Protein AF-A0A4Q1BZS5-F1 (afdb_monomer)

Foldseek 3Di:
DPPPVVLVVVLVVLLVVLVVLLVVLVCQQPPDPDQPDDDPNHGPSNVSSVVSNVVSVVSNVVSVVSVVLCPPPCRPDDDD

Sequence (80 aa):
MARPVAIWINIFFRFFAAISYFLLGYYIGFWSEFQLGMMLTMPTTFWLGILFMLYGLFRVWRAFMYIKETKDADYGYYED

Solvent-accessible surface area (backbone atoms only — not comparable to full-atom values): 4409 Å² total; per-residue (Å²): 137,80,58,70,64,58,53,52,52,52,50,47,54,40,42,52,50,13,50,52,35,25,52,49,8,49,38,42,36,75,69,51,85,73,87,69,56,74,48,96,95,36,52,37,35,39,58,51,8,50,52,31,27,54,51,10,54,50,36,42,54,53,42,53,51,51,56,57,52,66,67,42,95,61,60,86,66,73,87,130

Structure (mmCIF, N/CA/C/O backbone):
data_AF-A0A4Q1BZS5-F1
#
_entry.id   AF-A0A4Q1BZS5-F1
#
loop_
_atom_site.group_PDB
_atom_site.id
_atom_site.type_symbol
_atom_site.label_atom_id
_atom_site.label_alt_id
_atom_site.label_comp_id
_atom_site.label_asym_id
_atom_site.label_entity_id
_atom_site.label_seq_id
_atom_site.pdbx_PDB_ins_code
_atom_site.Cartn_x
_atom_site.Cartn_y
_atom_site.Cartn_z
_atom_site.occupancy
_atom_site.B_iso_or_equiv
_atom_site.auth_seq_id
_atom_site.auth_comp_id
_atom_site.auth_asym_id
_atom_site.auth_atom_id
_atom_site.pdbx_PDB_model_num
ATOM 1 N N . MET A 1 1 ? -26.812 0.676 22.728 1.00 50.53 1 MET A N 1
ATOM 2 C CA . MET A 1 1 ? -25.342 0.697 22.538 1.00 50.53 1 MET A CA 1
ATOM 3 C C . MET A 1 1 ? -24.905 -0.431 21.598 1.00 50.53 1 MET A C 1
ATOM 5 O O . MET A 1 1 ? -24.423 -1.455 22.051 1.00 50.53 1 MET A O 1
ATOM 9 N N . ALA A 1 2 ? -25.086 -0.272 20.282 1.00 49.56 2 ALA A N 1
ATOM 10 C CA . ALA A 1 2 ? -24.752 -1.299 19.278 1.00 49.56 2 ALA A CA 1
ATOM 11 C C . ALA A 1 2 ? -23.410 -1.028 18.560 1.00 49.56 2 ALA A C 1
ATOM 13 O O . ALA A 1 2 ? -23.253 -1.315 17.376 1.00 49.56 2 ALA A O 1
ATOM 14 N N . ARG A 1 3 ? -22.443 -0.402 19.244 1.00 57.22 3 ARG A N 1
ATOM 15 C CA . ARG A 1 3 ? -21.255 0.176 18.595 1.00 57.22 3 ARG A CA 1
ATOM 16 C C . ARG A 1 3 ? -20.006 -0.713 18.426 1.00 57.22 3 ARG A C 1
ATOM 18 O O . ARG A 1 3 ? -19.149 -0.272 17.667 1.00 57.22 3 ARG A O 1
ATOM 25 N N . PRO A 1 4 ? -19.853 -1.934 18.990 1.00 71.94 4 PRO A N 1
ATOM 26 C CA . PRO A 1 4 ? -18.636 -2.703 18.720 1.00 71.94 4 PRO A CA 1
ATOM 27 C C . PRO A 1 4 ? -18.590 -3.200 17.267 1.00 71.94 4 PRO A C 1
ATOM 29 O O . PRO A 1 4 ? -17.559 -3.092 16.611 1.00 71.94 4 PRO A O 1
ATOM 32 N N . VAL A 1 5 ? -19.716 -3.670 16.717 1.00 76.56 5 VAL A N 1
ATOM 33 C CA . VAL A 1 5 ? -19.761 -4.267 15.368 1.00 76.56 5 VAL A CA 1
ATOM 34 C C . VAL A 1 5 ? -19.439 -3.240 14.272 1.00 76.56 5 VAL A C 1
ATOM 36 O O . VAL A 1 5 ? -18.662 -3.533 13.367 1.00 76.56 5 VAL A O 1
ATOM 39 N N . ALA A 1 6 ? -19.962 -2.014 14.375 1.00 81.44 6 ALA A N 1
ATOM 40 C CA . ALA A 1 6 ? -19.700 -0.954 13.397 1.00 81.44 6 ALA A CA 1
ATOM 41 C C . ALA A 1 6 ? -18.216 -0.533 13.348 1.00 81.44 6 ALA A C 1
ATOM 43 O O . ALA A 1 6 ? -17.680 -0.286 12.266 1.00 81.44 6 ALA A O 1
ATOM 44 N N . ILE A 1 7 ? -17.536 -0.500 14.501 1.00 80.88 7 ILE A N 1
ATOM 45 C CA . ILE A 1 7 ? -16.099 -0.193 14.591 1.00 80.88 7 ILE A CA 1
ATOM 46 C C . ILE A 1 7 ? -15.281 -1.283 13.888 1.00 80.88 7 ILE A C 1
ATOM 48 O O . ILE A 1 7 ? -14.416 -0.971 13.068 1.00 80.88 7 ILE A O 1
ATOM 52 N N . TRP A 1 8 ? -15.602 -2.557 14.134 1.00 81.44 8 TRP A N 1
ATOM 53 C CA . TRP A 1 8 ? -14.933 -3.687 13.481 1.00 81.44 8 TRP A CA 1
ATOM 54 C C . TRP A 1 8 ? -15.138 -3.707 11.964 1.00 81.44 8 TRP A C 1
ATOM 56 O O . TRP A 1 8 ? -14.177 -3.926 11.226 1.00 81.44 8 TRP A O 1
ATOM 66 N N . ILE A 1 9 ? -16.347 -3.403 11.482 1.00 86.94 9 ILE A N 1
ATOM 67 C CA . ILE A 1 9 ? -16.631 -3.281 10.043 1.00 86.94 9 ILE A CA 1
ATOM 68 C C . ILE A 1 9 ? -15.793 -2.156 9.413 1.00 86.94 9 ILE A C 1
ATOM 70 O O . ILE A 1 9 ? -15.199 -2.342 8.351 1.00 86.94 9 ILE A O 1
ATOM 74 N N . ASN A 1 10 ? -15.680 -1.000 10.074 1.00 87.75 10 ASN A N 1
ATOM 75 C CA . ASN A 1 10 ? -14.859 0.113 9.588 1.00 87.75 10 ASN A CA 1
ATOM 76 C C . ASN A 1 10 ? -13.365 -0.255 9.528 1.00 87.75 10 ASN A C 1
ATOM 78 O O . ASN A 1 10 ? -12.693 0.031 8.536 1.00 87.75 10 ASN A O 1
ATOM 82 N N . ILE A 1 11 ? -12.844 -0.930 10.558 1.00 87.38 11 ILE A N 1
ATOM 83 C CA . ILE A 1 11 ? -11.462 -1.438 10.572 1.00 87.38 11 ILE A CA 1
ATOM 84 C C . ILE A 1 11 ? -11.236 -2.413 9.412 1.00 87.38 11 ILE A C 1
ATOM 86 O O . ILE A 1 11 ? -10.244 -2.283 8.6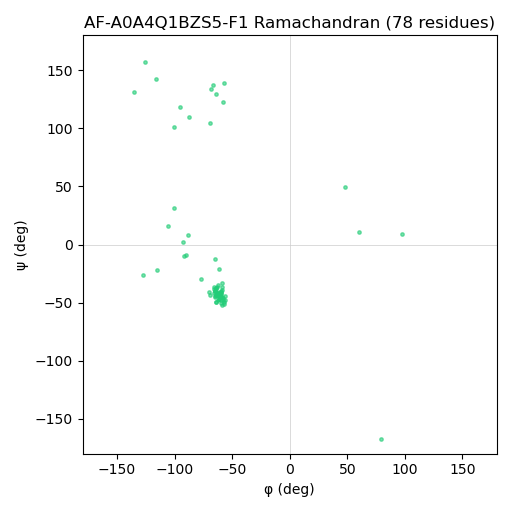93 1.00 87.38 11 ILE A O 1
ATOM 90 N N . PHE A 1 12 ? -12.171 -3.340 9.190 1.00 91.12 12 PHE A N 1
ATOM 91 C CA . PHE A 1 12 ? -12.103 -4.297 8.091 1.00 91.12 12 PHE A CA 1
ATOM 92 C C . PHE A 1 12 ? -11.999 -3.595 6.732 1.00 91.12 12 PHE A C 1
ATOM 94 O O . PHE A 1 12 ? -11.061 -3.863 5.983 1.00 91.12 12 PHE A O 1
ATOM 101 N N . PHE A 1 13 ? -12.883 -2.639 6.431 1.00 92.25 13 PHE A N 1
ATOM 102 C CA . PHE A 1 13 ? -12.830 -1.905 5.160 1.00 92.25 13 PHE A CA 1
ATOM 103 C C . PHE A 1 13 ? -11.542 -1.099 4.989 1.00 92.25 13 PHE A C 1
ATOM 105 O O . PHE A 1 13 ? -11.015 -1.001 3.880 1.00 92.25 13 PHE A O 1
ATOM 112 N N . ARG A 1 14 ? -10.998 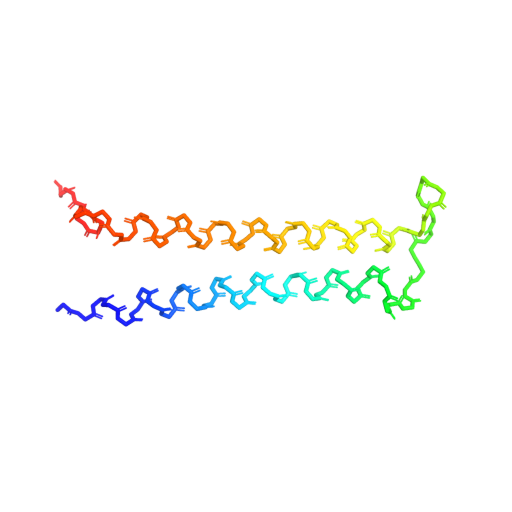-0.542 6.076 1.00 91.38 14 ARG A N 1
ATOM 113 C CA . ARG A 1 14 ? -9.714 0.172 6.044 1.00 91.38 14 ARG A CA 1
ATOM 114 C C . ARG A 1 14 ? -8.563 -0.757 5.693 1.00 91.38 14 ARG A C 1
ATOM 116 O O . ARG A 1 14 ? -7.735 -0.395 4.859 1.00 91.38 14 ARG A O 1
ATOM 123 N N . PHE A 1 15 ? -8.530 -1.938 6.301 1.00 92.44 15 PHE A N 1
ATOM 124 C CA . PHE A 1 15 ? -7.501 -2.937 6.042 1.00 92.44 15 PHE A CA 1
ATOM 125 C C . PHE A 1 15 ? -7.635 -3.539 4.639 1.00 92.44 15 PHE A C 1
ATOM 127 O O . PHE A 1 15 ? -6.652 -3.608 3.905 1.00 92.44 15 PHE A O 1
ATOM 134 N N . PHE A 1 16 ? -8.860 -3.870 4.222 1.00 94.94 16 PHE A N 1
ATOM 135 C CA . PHE A 1 16 ? -9.156 -4.344 2.872 1.00 94.94 16 PHE A CA 1
ATOM 136 C C . PHE A 1 16 ? -8.701 -3.335 1.816 1.00 94.94 16 PHE A C 1
ATOM 138 O O . PHE A 1 16 ? -7.960 -3.686 0.904 1.00 94.94 16 PHE A O 1
ATOM 145 N N . ALA A 1 17 ? -9.063 -2.059 1.974 1.00 94.44 17 ALA A N 1
ATOM 146 C CA . ALA A 1 17 ? -8.611 -1.018 1.062 1.00 94.44 17 ALA A CA 1
ATOM 147 C C . ALA A 1 17 ? -7.079 -0.915 1.040 1.00 94.44 17 ALA A C 1
ATOM 149 O O . ALA A 1 17 ? -6.499 -0.776 -0.030 1.00 94.44 17 ALA A O 1
ATOM 150 N N . ALA A 1 18 ? -6.411 -0.999 2.192 1.00 95.62 18 ALA A N 1
ATOM 151 C CA . ALA A 1 18 ? -4.953 -0.951 2.260 1.00 95.62 18 ALA A CA 1
ATOM 152 C C . ALA A 1 18 ? -4.292 -2.076 1.443 1.00 95.62 18 ALA A C 1
ATOM 154 O O . ALA A 1 18 ? -3.394 -1.802 0.645 1.00 95.62 18 ALA A O 1
ATOM 155 N N . ILE A 1 19 ? -4.795 -3.309 1.575 1.00 95.88 19 ILE A N 1
ATOM 156 C CA . ILE A 1 19 ? -4.347 -4.460 0.778 1.00 95.88 19 ILE A CA 1
ATOM 157 C C . ILE A 1 19 ? -4.609 -4.222 -0.709 1.00 95.88 19 ILE A C 1
ATOM 159 O O . ILE A 1 19 ? -3.704 -4.408 -1.516 1.00 95.88 19 ILE A O 1
ATOM 163 N N . SER A 1 20 ? -5.804 -3.765 -1.083 1.00 96.81 20 SER A N 1
ATOM 164 C CA . SER A 1 20 ? -6.144 -3.503 -2.486 1.00 96.81 20 SER A CA 1
ATOM 165 C C . SER A 1 20 ? -5.218 -2.468 -3.125 1.00 96.81 20 SER A C 1
ATOM 167 O O . SER A 1 20 ? -4.783 -2.663 -4.254 1.00 96.81 20 SER A O 1
ATOM 169 N N . TYR A 1 21 ? -4.860 -1.399 -2.405 1.00 96.50 21 TYR A N 1
ATOM 170 C CA . TYR A 1 21 ? -3.889 -0.408 -2.888 1.00 96.50 21 TYR A CA 1
ATOM 171 C C . TYR A 1 21 ? -2.487 -1.003 -3.049 1.00 96.50 21 TYR A C 1
ATOM 173 O O . TYR A 1 21 ? -1.811 -0.711 -4.035 1.00 96.50 21 TYR A O 1
ATOM 181 N N . PHE A 1 22 ? -2.068 -1.861 -2.117 1.00 97.31 22 PHE A N 1
ATOM 182 C CA . PHE A 1 22 ? -0.782 -2.541 -2.214 1.00 97.31 22 PHE A CA 1
ATOM 183 C C . PHE A 1 22 ? -0.725 -3.483 -3.423 1.00 97.31 22 PHE A C 1
ATOM 185 O O . PHE A 1 22 ? 0.196 -3.395 -4.232 1.00 97.31 22 PHE A O 1
ATOM 192 N N . LEU A 1 23 ? -1.739 -4.337 -3.587 1.00 97.38 23 LEU A N 1
ATOM 193 C CA . LEU A 1 23 ? -1.839 -5.273 -4.708 1.00 97.38 23 LEU A CA 1
ATOM 194 C C . LEU A 1 23 ? -1.977 -4.552 -6.051 1.00 97.38 23 LEU A C 1
ATOM 196 O O . LEU A 1 23 ? -1.372 -4.975 -7.031 1.00 97.38 23 LEU A O 1
ATOM 200 N N . LEU A 1 24 ? -2.715 -3.441 -6.094 1.00 96.88 24 LEU A N 1
ATOM 201 C CA . LEU A 1 24 ? -2.791 -2.588 -7.277 1.00 96.88 24 LEU A CA 1
ATOM 202 C C . LEU A 1 24 ? -1.410 -2.038 -7.648 1.00 96.88 24 LEU A C 1
ATOM 204 O O . LEU A 1 24 ? -1.035 -2.072 -8.816 1.00 96.88 24 LEU A O 1
ATOM 208 N N . GLY A 1 25 ? -0.638 -1.569 -6.666 1.00 96.94 25 GLY A N 1
ATOM 209 C CA . GLY A 1 25 ? 0.728 -1.105 -6.899 1.00 96.94 25 GLY A CA 1
ATOM 210 C C . GLY A 1 25 ? 1.651 -2.211 -7.395 1.00 96.94 25 GLY A C 1
ATOM 211 O O . GLY A 1 25 ? 2.398 -2.001 -8.347 1.00 96.94 25 GLY A O 1
ATOM 212 N N . TYR A 1 26 ? 1.545 -3.406 -6.815 1.00 97.44 26 TYR A N 1
ATOM 213 C CA . TYR A 1 26 ? 2.282 -4.577 -7.284 1.00 97.44 26 TYR A CA 1
ATOM 214 C C . TYR A 1 26 ? 1.934 -4.914 -8.742 1.00 97.44 26 TYR A C 1
ATOM 216 O O . TYR A 1 26 ? 2.826 -5.061 -9.576 1.00 97.44 26 TYR A O 1
ATOM 224 N N . TYR A 1 27 ? 0.643 -4.950 -9.076 1.00 97.12 27 TYR A N 1
ATOM 225 C CA . TYR A 1 27 ? 0.191 -5.181 -10.444 1.00 97.12 27 TYR A CA 1
ATOM 226 C C . TYR A 1 27 ? 0.742 -4.123 -11.406 1.00 97.12 27 TYR A C 1
ATOM 228 O O . TYR A 1 27 ? 1.369 -4.475 -12.401 1.00 97.12 27 TYR A O 1
ATOM 236 N N . ILE A 1 28 ? 0.572 -2.834 -11.094 1.00 95.56 28 ILE A N 1
ATOM 237 C CA . ILE A 1 28 ? 1.040 -1.729 -11.946 1.00 95.56 28 ILE A CA 1
ATOM 238 C C . ILE A 1 28 ? 2.563 -1.776 -12.129 1.00 95.56 28 ILE A C 1
ATOM 240 O O . ILE A 1 28 ? 3.051 -1.564 -13.235 1.00 95.56 28 ILE A O 1
ATOM 244 N N . GLY A 1 29 ? 3.310 -2.055 -11.060 1.00 95.19 29 GLY A N 1
ATOM 245 C CA . GLY A 1 29 ? 4.769 -2.007 -11.071 1.00 95.19 29 GLY A CA 1
ATOM 246 C C . GLY A 1 29 ? 5.445 -3.196 -11.747 1.00 95.19 29 GLY A C 1
ATOM 247 O O . GLY A 1 29 ? 6.536 -3.021 -12.286 1.00 95.19 29 GLY A O 1
ATOM 248 N N . PHE A 1 30 ? 4.827 -4.384 -11.717 1.00 93.81 30 PHE A N 1
ATOM 249 C CA . PHE A 1 30 ? 5.500 -5.628 -12.116 1.00 93.81 30 PHE A CA 1
ATOM 250 C C . PHE A 1 30 ? 4.761 -6.474 -13.156 1.00 93.81 30 PHE A C 1
ATOM 252 O O . PHE A 1 30 ? 5.417 -7.240 -13.855 1.00 93.81 30 PHE A O 1
ATOM 259 N N . TRP A 1 31 ? 3.430 -6.392 -13.253 1.00 94.81 31 TRP A N 1
ATOM 260 C CA . TRP A 1 31 ? 2.627 -7.265 -14.132 1.00 94.81 31 TRP A CA 1
ATOM 261 C C . TRP A 1 31 ? 1.907 -6.519 -15.255 1.00 94.81 31 TRP A C 1
ATOM 263 O O . TRP A 1 31 ? 1.536 -7.115 -16.258 1.00 94.81 31 TRP A O 1
ATOM 273 N N . SER A 1 32 ? 1.687 -5.221 -15.088 1.00 92.12 32 SER A N 1
ATOM 274 C CA . SER A 1 32 ? 1.003 -4.387 -16.065 1.00 92.12 32 SER A CA 1
ATOM 275 C C . SER A 1 32 ? 1.836 -4.214 -17.337 1.00 92.12 32 SER A C 1
ATOM 277 O O . SER A 1 32 ? 2.990 -3.793 -17.276 1.00 92.12 32 SER A O 1
ATOM 279 N N . GLU A 1 33 ? 1.190 -4.374 -18.489 1.00 91.75 33 GLU A N 1
ATOM 280 C CA . GLU A 1 33 ? 1.771 -4.104 -19.812 1.00 91.75 33 GLU A CA 1
ATOM 281 C C . GLU A 1 33 ? 1.594 -2.639 -20.273 1.00 91.75 33 GLU A C 1
ATOM 283 O O . GLU A 1 33 ? 1.902 -2.296 -21.415 1.00 91.75 33 GLU A O 1
ATOM 288 N N . PHE A 1 34 ? 1.102 -1.740 -19.409 1.00 90.75 34 PHE A N 1
ATOM 289 C CA . PHE A 1 34 ? 0.928 -0.328 -19.763 1.00 90.75 34 PHE A CA 1
ATOM 290 C C . PHE A 1 34 ? 2.269 0.365 -20.051 1.00 90.75 34 PHE A C 1
ATOM 292 O O . PHE A 1 34 ? 3.190 0.354 -19.234 1.00 90.75 34 PHE A O 1
ATOM 299 N N . GLN A 1 35 ? 2.357 1.056 -21.190 1.00 88.88 35 GLN A N 1
ATOM 300 C CA . GLN A 1 35 ? 3.526 1.850 -21.570 1.00 88.88 35 GLN A CA 1
ATOM 301 C C . GLN A 1 35 ? 3.291 3.338 -21.287 1.00 88.88 35 GLN A C 1
ATOM 303 O O . GLN A 1 35 ? 2.642 4.041 -22.054 1.00 88.88 35 GLN A O 1
ATOM 308 N N . LEU A 1 36 ? 3.852 3.822 -20.175 1.00 91.25 36 LEU A N 1
ATOM 309 C CA . LEU A 1 36 ? 3.782 5.226 -19.731 1.00 91.25 36 LEU A CA 1
ATOM 310 C C . LEU A 1 36 ? 5.1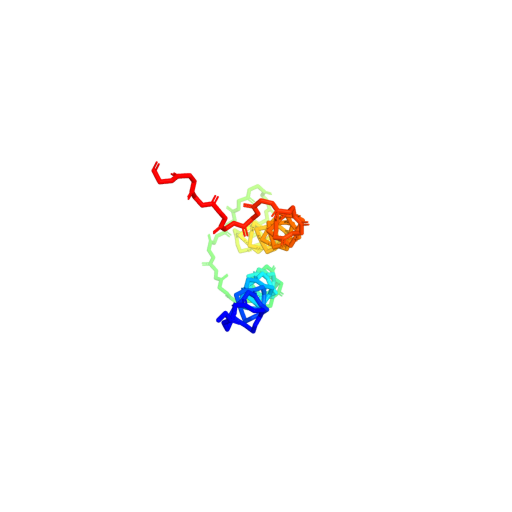08 5.989 -19.937 1.00 91.25 36 LEU A C 1
ATOM 312 O O . LEU A 1 36 ? 5.328 7.044 -19.341 1.00 91.25 36 LEU A O 1
ATOM 316 N N . GLY A 1 37 ? 6.014 5.441 -20.749 1.00 93.75 37 GLY A N 1
AT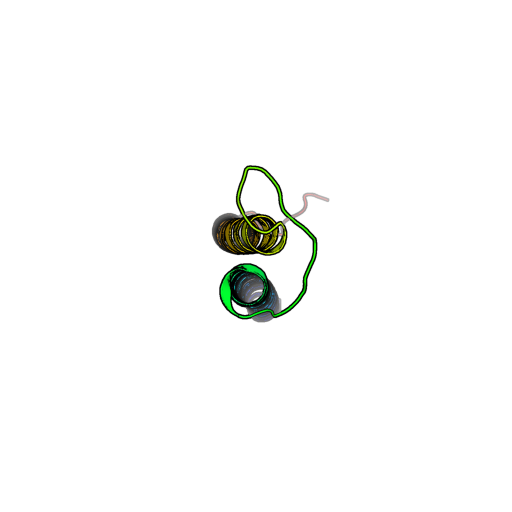OM 317 C CA . GLY A 1 37 ? 7.358 5.981 -20.960 1.00 93.75 37 GLY A CA 1
ATOM 318 C C . GLY A 1 37 ? 8.345 5.635 -19.841 1.00 93.75 37 GLY A C 1
ATOM 319 O O . GLY A 1 37 ? 8.091 4.763 -19.005 1.00 93.75 37 GLY A O 1
ATOM 320 N N . MET A 1 38 ? 9.494 6.313 -19.853 1.00 96.12 38 MET A N 1
ATOM 321 C CA . MET A 1 38 ? 10.566 6.123 -18.875 1.00 96.12 38 MET A CA 1
ATOM 322 C C . MET A 1 38 ? 10.797 7.381 -18.039 1.00 96.12 38 MET A C 1
ATOM 324 O O . MET A 1 38 ? 10.783 8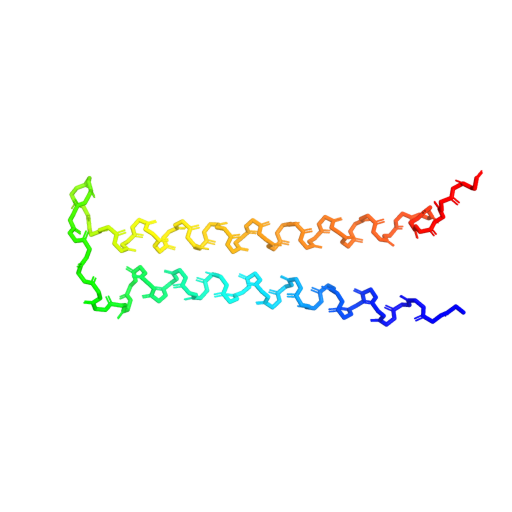.497 -18.553 1.00 96.12 38 MET A O 1
ATOM 328 N N . MET A 1 39 ? 11.089 7.176 -16.760 1.00 95.25 39 MET A N 1
ATOM 329 C CA . MET A 1 39 ? 11.477 8.194 -15.793 1.00 95.25 39 MET A CA 1
ATOM 330 C C . MET A 1 39 ? 12.668 7.669 -14.986 1.00 95.25 39 MET A C 1
ATOM 332 O O . MET A 1 39 ? 12.625 6.545 -14.493 1.00 95.25 39 MET A O 1
ATOM 336 N N . LEU A 1 40 ? 13.734 8.468 -14.837 1.00 90.69 40 LEU A N 1
ATOM 337 C CA . LEU A 1 40 ? 14.938 8.082 -14.076 1.00 90.69 40 LEU A CA 1
ATOM 338 C C . LEU A 1 40 ? 15.453 6.678 -14.459 1.00 90.69 40 LEU A C 1
ATOM 340 O O . LEU A 1 40 ? 15.633 5.823 -13.599 1.00 90.69 40 LEU A O 1
ATOM 344 N N . THR A 1 41 ? 15.595 6.432 -15.767 1.00 92.50 41 THR A N 1
ATOM 345 C CA . THR A 1 41 ? 16.052 5.157 -16.365 1.00 92.50 41 THR A CA 1
ATOM 346 C C . THR A 1 41 ? 15.199 3.914 -16.067 1.00 92.50 41 THR A C 1
ATOM 348 O O . THR A 1 41 ? 15.618 2.810 -16.398 1.00 92.50 41 THR A O 1
ATOM 351 N N . MET A 1 42 ? 14.008 4.068 -15.485 1.00 93.12 42 MET A N 1
ATOM 352 C CA . MET A 1 42 ? 13.056 2.984 -15.215 1.00 93.12 42 MET A CA 1
ATOM 353 C C . MET A 1 42 ? 11.681 3.301 -15.830 1.00 93.12 42 MET A C 1
ATOM 355 O O . MET A 1 42 ? 11.366 4.472 -16.050 1.00 93.12 42 MET A O 1
ATOM 359 N N . PRO A 1 43 ? 10.828 2.301 -16.112 1.00 94.75 43 PRO A N 1
ATOM 360 C CA . PRO A 1 43 ? 9.460 2.549 -16.565 1.00 94.75 43 PRO A CA 1
ATOM 361 C C . PRO A 1 43 ? 8.665 3.400 -15.566 1.00 94.75 43 PRO A C 1
ATOM 363 O O . PRO A 1 43 ? 8.724 3.169 -14.359 1.00 94.75 43 PRO A O 1
ATOM 366 N N . THR A 1 44 ? 7.861 4.353 -16.041 1.00 95.56 44 THR A N 1
ATOM 367 C CA . THR A 1 44 ? 7.001 5.173 -15.162 1.00 95.56 44 THR A CA 1
ATOM 368 C C . THR A 1 44 ? 6.027 4.309 -14.345 1.00 95.56 44 THR A C 1
ATOM 370 O O . THR A 1 44 ? 5.733 4.615 -13.190 1.00 95.56 44 THR A O 1
ATOM 373 N N . THR A 1 45 ? 5.571 3.186 -14.911 1.00 95.88 45 THR A N 1
ATOM 374 C CA . THR A 1 45 ? 4.746 2.181 -14.222 1.00 95.88 45 THR A CA 1
ATOM 375 C C . THR A 1 45 ? 5.424 1.602 -12.985 1.00 95.88 45 THR A C 1
ATOM 377 O O . THR A 1 45 ? 4.757 1.420 -11.971 1.00 95.88 45 THR A O 1
ATOM 380 N N . PHE A 1 46 ? 6.743 1.394 -13.012 1.00 94.94 46 PHE A N 1
ATOM 381 C CA . PHE A 1 46 ? 7.501 0.909 -11.858 1.00 94.94 46 PHE A CA 1
ATOM 382 C C . PHE A 1 46 ? 7.421 1.893 -10.681 1.00 94.94 46 PHE A C 1
ATOM 384 O O . PHE A 1 46 ? 7.072 1.508 -9.563 1.00 94.94 46 PHE A O 1
ATOM 391 N N . TRP A 1 47 ? 7.652 3.184 -10.939 1.00 95.50 47 TRP A N 1
ATOM 392 C CA . TRP A 1 47 ? 7.559 4.234 -9.918 1.00 95.50 47 TRP A CA 1
ATOM 393 C C . TRP A 1 47 ? 6.146 4.390 -9.361 1.00 95.50 47 TRP A C 1
ATOM 395 O O . TRP A 1 47 ? 5.967 4.493 -8.146 1.00 95.50 47 TRP A O 1
ATOM 405 N N . LEU A 1 48 ? 5.136 4.368 -10.235 1.00 95.75 48 LEU A N 1
ATOM 406 C CA . LEU A 1 48 ? 3.737 4.393 -9.815 1.00 95.75 48 LEU A CA 1
ATOM 407 C C . LEU A 1 48 ? 3.403 3.168 -8.964 1.00 95.75 48 LEU A C 1
ATOM 409 O O . LEU A 1 48 ? 2.796 3.314 -7.907 1.00 95.75 48 LEU A O 1
ATOM 413 N N . GLY A 1 49 ? 3.854 1.982 -9.368 1.00 96.31 49 GLY A N 1
ATOM 414 C CA . GLY A 1 49 ? 3.681 0.753 -8.605 1.00 96.31 49 GLY A CA 1
ATOM 415 C C . GLY A 1 49 ? 4.242 0.867 -7.190 1.00 96.31 49 GLY A C 1
ATOM 416 O O . GLY A 1 49 ? 3.532 0.593 -6.221 1.00 96.31 49 GLY A O 1
ATOM 417 N N . ILE A 1 50 ? 5.474 1.370 -7.050 1.00 96.94 50 ILE A N 1
ATOM 418 C CA . ILE A 1 50 ? 6.087 1.657 -5.743 1.00 96.94 50 ILE A CA 1
ATOM 419 C C . ILE A 1 50 ? 5.245 2.647 -4.942 1.00 96.94 50 ILE A C 1
ATOM 421 O O . ILE A 1 50 ? 4.979 2.405 -3.765 1.00 96.94 50 ILE A O 1
ATOM 425 N N . LEU A 1 51 ? 4.791 3.736 -5.560 1.00 96.94 51 LEU A N 1
ATOM 426 C CA . LEU A 1 51 ? 3.984 4.752 -4.889 1.00 96.94 51 LEU A CA 1
ATOM 427 C C . LEU A 1 51 ? 2.665 4.174 -4.354 1.00 96.94 51 LEU A C 1
ATOM 429 O O . LEU A 1 51 ? 2.310 4.414 -3.200 1.00 96.94 51 LEU A O 1
ATOM 433 N N . PHE A 1 52 ? 1.973 3.354 -5.147 1.00 96.75 52 PHE A N 1
ATOM 434 C CA . PHE A 1 52 ? 0.757 2.654 -4.730 1.00 96.75 52 PHE A CA 1
ATOM 435 C C . PHE A 1 52 ? 1.025 1.635 -3.610 1.00 96.75 52 PHE A C 1
ATOM 437 O O . PHE A 1 52 ? 0.253 1.573 -2.649 1.00 96.75 52 PHE A O 1
ATOM 444 N N . MET A 1 53 ? 2.137 0.894 -3.673 1.00 97.56 53 MET A N 1
ATOM 445 C CA . MET A 1 53 ? 2.545 -0.036 -2.612 1.00 97.56 53 MET A CA 1
ATOM 446 C C . MET A 1 53 ? 2.850 0.689 -1.296 1.00 97.56 53 MET A C 1
ATOM 448 O O . MET A 1 53 ? 2.303 0.325 -0.252 1.00 97.56 53 MET A O 1
ATOM 452 N N . LEU A 1 54 ? 3.657 1.754 -1.331 1.00 97.62 54 LEU A N 1
ATOM 453 C CA . LEU A 1 54 ? 3.955 2.581 -0.155 1.00 97.62 54 LEU A CA 1
ATOM 454 C C . LEU A 1 54 ? 2.682 3.193 0.432 1.00 97.62 54 LEU A C 1
ATOM 456 O O . LEU A 1 54 ? 2.496 3.212 1.649 1.00 97.62 54 LEU A O 1
ATOM 460 N N . TYR A 1 55 ? 1.768 3.640 -0.425 1.00 96.38 55 TYR A N 1
ATOM 461 C CA . TYR A 1 55 ? 0.484 4.168 0.010 1.00 96.38 55 TYR A CA 1
ATOM 462 C C . TYR A 1 55 ? -0.410 3.099 0.660 1.00 96.38 55 TYR A C 1
ATOM 464 O O . TYR A 1 55 ? -1.063 3.373 1.670 1.00 96.38 55 TYR A O 1
ATOM 472 N N . GLY A 1 56 ? -0.407 1.865 0.148 1.00 95.19 56 GLY A N 1
ATOM 473 C CA . GLY A 1 56 ? -1.053 0.717 0.791 1.00 95.19 56 GLY A CA 1
ATOM 474 C C . GLY A 1 56 ? -0.511 0.469 2.203 1.00 95.19 56 GLY A C 1
ATOM 475 O O . GLY A 1 56 ? -1.289 0.386 3.154 1.00 95.19 56 GLY A O 1
ATOM 476 N N . LEU A 1 57 ? 0.816 0.463 2.373 1.00 94.81 57 LEU A N 1
ATOM 477 C CA . LEU A 1 57 ? 1.465 0.328 3.686 1.00 94.81 57 LEU A CA 1
ATOM 478 C C . LEU A 1 57 ? 1.097 1.473 4.640 1.00 94.81 57 LEU A C 1
ATOM 480 O O . LEU A 1 57 ? 0.756 1.236 5.800 1.00 94.81 57 LEU A O 1
ATOM 484 N N . PHE A 1 58 ? 1.085 2.712 4.148 1.00 95.56 58 PHE A N 1
ATOM 485 C CA . PHE A 1 58 ? 0.649 3.870 4.928 1.00 95.56 58 PHE A CA 1
ATOM 486 C C . PHE A 1 58 ? -0.801 3.722 5.414 1.00 95.56 58 PHE A C 1
ATOM 488 O O . PHE A 1 58 ? -1.124 4.043 6.560 1.00 95.56 58 PHE A O 1
ATOM 495 N N . ARG A 1 59 ? -1.692 3.179 4.577 1.00 93.06 59 ARG A N 1
ATOM 496 C CA . ARG A 1 59 ? -3.080 2.903 4.972 1.00 93.06 59 ARG A CA 1
ATOM 497 C C . ARG A 1 59 ? -3.187 1.823 6.044 1.00 93.06 59 ARG A C 1
ATOM 499 O O . ARG A 1 59 ? -4.038 1.966 6.923 1.00 93.06 59 ARG A O 1
ATOM 506 N N . VAL A 1 60 ? -2.336 0.795 6.005 1.00 91.06 60 VAL A N 1
ATOM 507 C CA . VAL A 1 60 ? -2.248 -0.209 7.079 1.00 91.06 60 VAL A CA 1
ATOM 508 C C . VAL A 1 60 ? -1.877 0.472 8.395 1.00 91.06 60 VAL A C 1
ATOM 510 O O . VAL A 1 60 ? -2.593 0.318 9.384 1.00 91.06 60 VAL A O 1
ATOM 513 N N . TRP A 1 61 ? -0.828 1.298 8.402 1.00 90.50 61 TRP A N 1
ATOM 514 C CA . TRP A 1 61 ? -0.433 2.070 9.586 1.00 90.50 61 TRP A CA 1
ATOM 515 C C . TRP A 1 61 ? -1.576 2.949 10.121 1.00 90.50 61 TRP A C 1
ATOM 517 O O . TRP A 1 61 ? -1.871 2.931 11.316 1.00 90.50 61 TRP A O 1
ATOM 527 N N . ARG A 1 62 ? -2.307 3.642 9.239 1.00 88.81 62 ARG A N 1
ATOM 528 C CA . ARG A 1 62 ? -3.473 4.457 9.624 1.00 88.81 62 ARG A CA 1
ATOM 529 C C . ARG A 1 62 ? -4.602 3.615 10.229 1.00 88.81 62 ARG A C 1
ATOM 531 O O . ARG A 1 62 ? -5.275 4.062 11.155 1.00 88.81 62 ARG A O 1
ATOM 538 N N . ALA A 1 63 ? -4.828 2.400 9.730 1.00 88.31 63 ALA A N 1
ATOM 539 C CA . ALA A 1 63 ? -5.793 1.475 10.322 1.00 88.31 63 ALA A CA 1
ATOM 540 C C . ALA A 1 63 ? -5.372 1.041 11.738 1.00 88.31 63 ALA A C 1
ATOM 542 O O . ALA A 1 63 ? -6.215 1.021 12.632 1.00 88.31 63 ALA A O 1
ATOM 543 N N . PHE A 1 64 ? -4.081 0.783 11.970 1.00 85.94 64 PHE A N 1
ATOM 544 C CA . PHE A 1 64 ? -3.554 0.493 13.310 1.00 85.94 64 PHE A CA 1
ATOM 545 C C . PHE A 1 64 ? -3.715 1.668 14.279 1.00 85.94 64 PHE A C 1
ATOM 547 O O . PHE A 1 64 ? -4.141 1.459 15.415 1.00 85.94 64 PHE A O 1
ATOM 554 N N . MET A 1 65 ? -3.435 2.895 13.834 1.00 86.00 65 MET A N 1
ATOM 555 C CA . MET A 1 65 ? -3.652 4.099 14.646 1.00 86.00 65 MET A CA 1
ATOM 556 C C . MET A 1 65 ? -5.122 4.250 15.050 1.00 86.00 65 MET A C 1
ATOM 558 O O . MET A 1 65 ? -5.406 4.470 16.220 1.00 86.00 65 MET A O 1
ATOM 562 N N . TYR A 1 66 ? -6.055 4.000 14.128 1.00 82.88 66 TYR A N 1
ATOM 563 C CA . TYR A 1 66 ? -7.489 4.023 14.431 1.00 82.88 66 TYR A CA 1
ATOM 564 C C . TYR A 1 66 ? -7.890 2.992 15.497 1.00 82.88 66 TYR A C 1
ATOM 566 O O . TYR A 1 66 ? -8.668 3.305 16.389 1.00 82.88 66 TYR A O 1
ATOM 574 N N . ILE A 1 67 ? -7.333 1.775 15.447 1.00 82.81 67 ILE A N 1
ATOM 575 C CA . ILE A 1 67 ? -7.577 0.756 16.484 1.00 82.81 67 ILE A CA 1
ATOM 576 C C . ILE A 1 67 ? -7.063 1.237 17.844 1.00 82.81 67 ILE A C 1
ATOM 578 O O . ILE A 1 67 ? -7.729 1.037 18.859 1.00 82.81 67 ILE A O 1
ATOM 582 N N . LYS A 1 68 ? -5.879 1.857 17.874 1.00 81.56 68 LYS A N 1
ATOM 583 C CA . LYS A 1 68 ? -5.305 2.411 19.104 1.00 81.56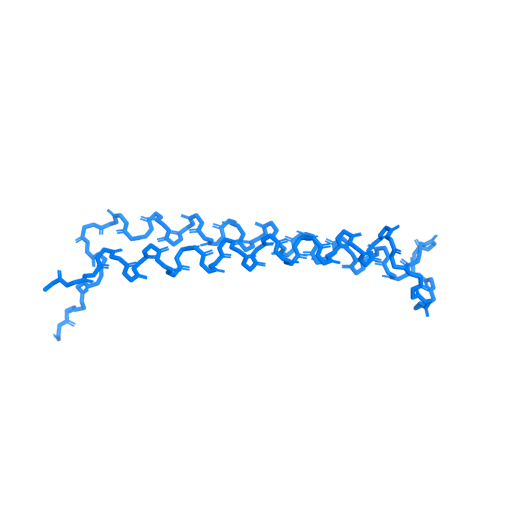 68 LYS A CA 1
ATOM 584 C C . LYS A 1 68 ? -6.206 3.501 19.684 1.00 81.56 68 LYS A C 1
ATOM 586 O O . LYS A 1 68 ? -6.509 3.439 20.866 1.00 81.56 68 LYS A O 1
ATOM 591 N N . GLU A 1 69 ? -6.672 4.427 18.851 1.00 78.88 69 GLU A N 1
ATOM 592 C CA . GLU A 1 69 ? -7.596 5.490 19.259 1.00 78.88 69 GLU A CA 1
ATOM 593 C C . GLU A 1 69 ? -8.921 4.911 19.778 1.00 78.88 69 GLU A C 1
ATOM 595 O O . GLU A 1 69 ? -9.383 5.308 20.836 1.00 78.88 69 GLU A O 1
ATOM 600 N N . THR A 1 70 ? -9.491 3.893 19.120 1.00 72.75 70 THR A N 1
ATOM 601 C CA . THR A 1 70 ? -10.741 3.249 19.582 1.00 72.75 70 THR A CA 1
ATOM 602 C C . THR A 1 70 ? -10.631 2.512 20.918 1.00 72.75 70 THR A C 1
ATOM 604 O O . THR A 1 70 ? -11.652 2.106 21.468 1.00 72.75 70 THR A O 1
ATOM 607 N N . LYS A 1 71 ? -9.410 2.286 21.420 1.00 68.12 71 LYS A N 1
ATOM 608 C CA . LYS A 1 71 ? -9.160 1.666 22.727 1.00 68.12 71 LYS A CA 1
ATOM 609 C C . LYS A 1 71 ? -9.022 2.687 23.857 1.00 68.12 71 LYS A C 1
ATOM 611 O O . LYS A 1 71 ? -8.988 2.257 25.008 1.00 68.12 71 LYS A O 1
ATOM 616 N N . ASP A 1 72 ? -8.934 3.982 23.554 1.00 68.50 72 ASP A N 1
ATOM 617 C CA . ASP A 1 72 ? -8.990 5.013 24.588 1.00 68.50 72 ASP A CA 1
ATOM 618 C C . ASP A 1 72 ? -10.386 5.041 25.218 1.00 68.50 72 ASP A C 1
ATOM 620 O O . ASP A 1 72 ? -11.400 4.936 24.524 1.00 68.50 72 ASP A O 1
ATOM 624 N N . ALA A 1 73 ? -10.437 5.162 26.546 1.00 58.59 73 ALA A N 1
ATOM 625 C CA . ALA A 1 73 ? -11.680 5.083 27.319 1.00 58.59 73 ALA A CA 1
ATOM 626 C C . ALA A 1 73 ? -12.692 6.189 26.956 1.00 58.59 73 ALA A C 1
ATOM 628 O O . ALA A 1 73 ? -13.890 6.011 27.161 1.00 58.59 73 ALA A O 1
ATOM 629 N N . ASP A 1 74 ? -12.206 7.285 26.369 1.00 57.34 74 ASP A N 1
ATOM 630 C CA . ASP A 1 74 ? -12.985 8.450 25.940 1.00 57.34 74 ASP A CA 1
ATOM 631 C C . ASP A 1 74 ? -13.442 8.383 24.470 1.00 57.34 74 ASP A C 1
ATOM 633 O O . ASP A 1 74 ? -14.056 9.311 23.939 1.00 57.34 74 ASP A O 1
ATOM 637 N N . TYR A 1 75 ? -13.141 7.294 23.755 1.00 53.31 75 TYR A N 1
ATOM 638 C CA . TYR A 1 75 ? -13.398 7.235 22.321 1.00 53.31 75 TYR A CA 1
ATOM 639 C C . TYR A 1 75 ? -14.899 7.180 21.998 1.00 53.31 75 TYR A C 1
ATOM 641 O O . TYR A 1 75 ? -15.555 6.141 22.101 1.00 53.31 75 TYR A O 1
ATOM 649 N N . GLY A 1 76 ? -15.438 8.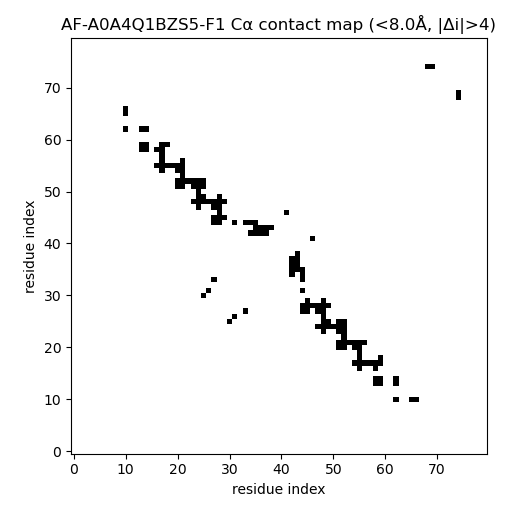311 21.536 1.00 55.12 76 GLY A N 1
ATOM 650 C CA . GLY A 1 76 ? -16.851 8.467 21.185 1.00 55.12 76 GLY A CA 1
ATOM 651 C C . GLY A 1 76 ? -17.719 9.096 22.278 1.00 55.12 76 GLY A C 1
ATOM 652 O O . GLY A 1 76 ? -18.941 9.119 22.096 1.00 55.12 76 GLY A O 1
ATOM 653 N N . TYR A 1 77 ? -17.111 9.607 23.353 1.00 51.78 77 TYR A N 1
ATOM 654 C CA . TYR A 1 77 ? -17.692 10.647 24.199 1.00 51.78 77 TYR A CA 1
ATOM 655 C C . TYR A 1 77 ? -17.320 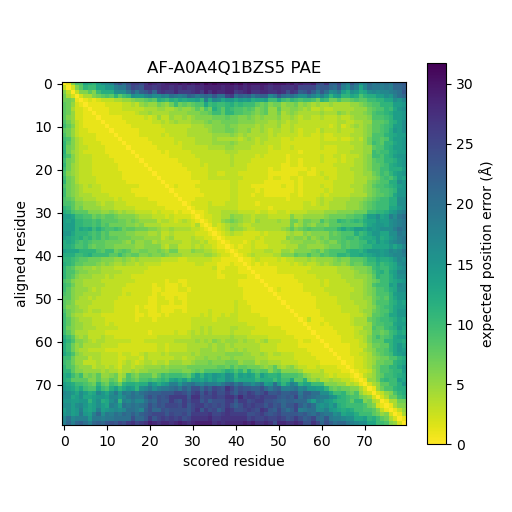12.002 23.592 1.00 51.78 77 TYR A C 1
ATOM 657 O O . TYR A 1 77 ? -16.155 12.382 23.540 1.00 51.78 77 TYR A O 1
ATOM 665 N N . TYR A 1 78 ? -18.311 12.693 23.042 1.00 56.72 78 TYR A N 1
ATOM 666 C CA . TYR A 1 78 ? -18.188 14.112 22.734 1.00 56.72 78 TYR A CA 1
ATOM 667 C C . TYR A 1 78 ? -18.792 14.822 23.947 1.00 56.72 78 TYR A C 1
ATOM 669 O O . TYR A 1 78 ? -19.942 14.531 24.273 1.00 56.72 78 TYR A O 1
ATOM 677 N N . GLU A 1 79 ? -18.013 15.636 24.669 1.00 56.31 79 GLU A N 1
ATOM 678 C CA . GLU A 1 79 ? -18.599 16.556 25.651 1.00 56.31 79 GLU A CA 1
ATOM 679 C C . GLU A 1 79 ? -19.584 17.459 24.888 1.00 56.31 79 GLU A C 1
ATOM 681 O O . GLU A 1 79 ? -19.203 18.043 23.869 1.00 56.31 79 GLU A O 1
ATOM 686 N N . ASP A 1 80 ? -20.851 17.458 25.317 1.00 54.28 80 ASP A N 1
ATOM 687 C CA . ASP A 1 80 ? -21.928 18.274 24.738 1.00 54.28 80 ASP A CA 1
ATOM 688 C C . ASP A 1 80 ? -21.676 19.780 24.941 1.00 54.28 80 ASP A C 1
ATOM 690 O O . ASP A 1 80 ? -21.274 20.174 26.064 1.00 54.28 80 ASP A O 1
#

Mean predicted aligned error: 7.11 Å

Nearest PDB structures (foldseek):
  6pe4-assembly1_F  TM=4.170E-01  e=3.933E+00  Saccharomyces cerevisiae S288C
  6pe5-assembly1_F  TM=4.272E-01  e=7.806E+00  Saccharomyces cerevisiae S288C

pLDDT: mean 85.88, std 14.22, range [49.56, 97.62]

Secondary structure (DSSP, 8-sta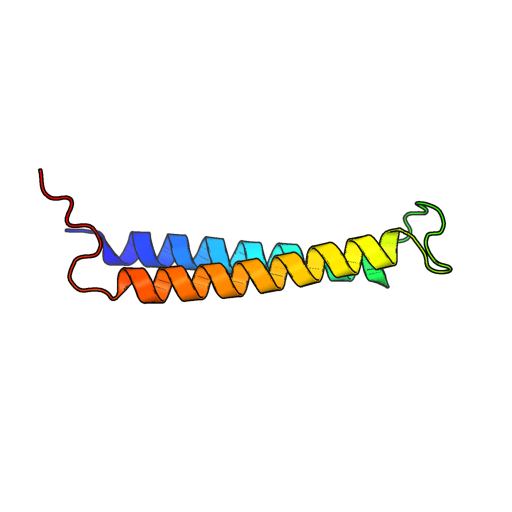te):
--HHHHHHHHHHHHHHHHHHHHHHHHIIIII------EETTEEHHHHHHHHHHHHHHHHHHHHHHHHHHHTSTTTT----

Radius of gyration: 17.92 Å; Cα contacts (8 Å, |Δi|>4): 75; chains: 1; bounding box: 41×26×49 Å

Organism: NCBI:txid2509241